Protein AF-A0A7X4IXP5-F1 (afdb_monomer)

Sequence (125 aa):
MTNPFDPSVWLELESGNPLNGLFNPSDGVAAVIRGAADPAVTGEEVLEGVDTWKVTGTIDSGDLTAFLDTAESGYPVAGTIWIGKADNIIYRIHLVGQLTAAEPVDIVRNLTFSSFNDVEPIEPP

Secondary structure (DSSP, 8-state):
-EETTEEEEE---SS--TTTTTT-TTTSHHHHHHT-EEEEEEEEEEETTEEEEEEEEEEEGGG-TTT-TTPPSS-EEEEEEEEETTT--EEEEEEES-SSTTS-TT-EEEEE--STT--------

pLDDT: mean 88.47, std 9.45, range [57.31, 98.44]

Mean predicted aligned error: 5.98 Å

Structure (mmCIF, N/CA/C/O backbone):
data_AF-A0A7X4IXP5-F1
#
_entry.id   AF-A0A7X4IXP5-F1
#
loop_
_atom_site.group_PDB
_atom_site.id
_atom_site.type_symbol
_atom_site.label_atom_id
_atom_site.label_alt_id
_atom_site.label_comp_id
_atom_site.label_asym_id
_atom_site.label_entity_id
_atom_site.label_seq_id
_atom_site.pdbx_PDB_ins_code
_atom_site.Cartn_x
_atom_site.Cartn_y
_atom_site.Cartn_z
_atom_site.occupancy
_atom_site.B_iso_or_equiv
_atom_site.auth_seq_id
_atom_site.auth_comp_id
_atom_site.auth_asym_id
_atom_site.auth_atom_id
_atom_site.pdbx_PDB_model_num
ATOM 1 N N . MET A 1 1 ? 13.497 -0.010 -21.687 1.00 67.69 1 MET A N 1
ATOM 2 C CA . MET A 1 1 ? 12.230 0.550 -22.226 1.00 67.69 1 MET A CA 1
ATOM 3 C C . MET A 1 1 ? 12.113 0.183 -23.697 1.00 67.69 1 MET A C 1
ATOM 5 O O . MET A 1 1 ? 13.144 -0.002 -24.323 1.00 67.69 1 MET A O 1
ATOM 9 N N . THR A 1 2 ? 10.918 0.060 -24.264 1.00 75.12 2 THR A N 1
ATOM 10 C CA . THR A 1 2 ? 10.774 -0.228 -25.700 1.00 75.12 2 THR A CA 1
ATOM 11 C C . THR A 1 2 ? 10.995 1.041 -26.530 1.00 75.12 2 THR A C 1
ATOM 13 O O . THR A 1 2 ? 10.568 2.123 -26.119 1.00 75.12 2 THR A O 1
ATOM 16 N N . ASN A 1 3 ? 11.668 0.935 -27.679 1.00 77.75 3 ASN A N 1
ATOM 17 C CA . ASN A 1 3 ? 11.852 2.063 -28.587 1.00 77.75 3 ASN A CA 1
ATOM 18 C C . ASN A 1 3 ? 10.481 2.535 -29.124 1.00 77.75 3 ASN A C 1
ATOM 20 O O . ASN A 1 3 ? 9.751 1.743 -29.721 1.00 77.75 3 ASN A O 1
ATOM 24 N N . PRO A 1 4 ? 10.111 3.819 -28.950 1.00 80.94 4 PRO A N 1
ATOM 25 C CA . PRO A 1 4 ? 8.804 4.332 -29.371 1.00 80.94 4 PRO A CA 1
ATOM 26 C C . PRO A 1 4 ? 8.607 4.356 -30.897 1.00 80.94 4 PRO A C 1
ATOM 28 O O . PRO A 1 4 ? 7.486 4.556 -31.362 1.00 80.94 4 PRO A O 1
ATOM 31 N N . PHE A 1 5 ? 9.672 4.154 -31.675 1.00 87.12 5 PHE A N 1
ATOM 32 C CA . PHE A 1 5 ? 9.642 4.078 -33.137 1.00 87.12 5 PHE A CA 1
ATOM 33 C C . PHE A 1 5 ? 9.826 2.651 -33.674 1.00 87.12 5 PHE A C 1
ATOM 35 O O . PHE A 1 5 ? 9.513 2.405 -34.836 1.00 87.12 5 PHE A O 1
ATOM 42 N N . ASP A 1 6 ? 10.303 1.719 -32.842 1.00 86.50 6 ASP A N 1
ATOM 43 C CA . ASP A 1 6 ? 10.430 0.300 -33.179 1.00 86.50 6 ASP A CA 1
ATOM 44 C C . ASP A 1 6 ? 10.152 -0.570 -31.940 1.00 86.50 6 ASP A C 1
ATOM 46 O O . ASP A 1 6 ? 11.034 -0.751 -31.097 1.00 86.50 6 ASP A O 1
ATOM 50 N N . PRO A 1 7 ? 8.948 -1.152 -31.816 1.00 81.81 7 PRO A N 1
ATOM 51 C CA . PRO A 1 7 ? 8.567 -1.890 -30.624 1.00 81.81 7 PRO A CA 1
ATOM 52 C C . PRO A 1 7 ? 9.343 -3.198 -30.400 1.00 81.81 7 PRO A C 1
ATOM 54 O O . PRO A 1 7 ? 9.179 -3.818 -29.351 1.00 81.81 7 PRO A O 1
ATOM 57 N N . SER A 1 8 ? 10.169 -3.631 -31.358 1.00 86.31 8 SER A N 1
ATOM 58 C CA . SER A 1 8 ? 11.010 -4.829 -31.235 1.00 86.31 8 SER A CA 1
ATOM 59 C C . SER A 1 8 ? 12.396 -4.552 -30.651 1.00 86.31 8 SER A C 1
ATOM 61 O O . SER A 1 8 ? 13.116 -5.487 -30.308 1.00 86.31 8 SER A O 1
ATOM 63 N N . VAL A 1 9 ? 12.768 -3.277 -30.510 1.00 86.50 9 VAL A N 1
ATOM 64 C CA . VAL A 1 9 ? 14.075 -2.865 -29.997 1.00 86.50 9 VAL A CA 1
ATOM 65 C C . VAL A 1 9 ? 13.940 -2.344 -28.577 1.00 86.50 9 VAL A C 1
ATOM 67 O O . VAL A 1 9 ? 13.158 -1.436 -28.281 1.00 86.50 9 VAL A O 1
ATOM 70 N N . TRP A 1 10 ? 14.772 -2.884 -27.697 1.00 84.62 10 TRP A N 1
ATOM 71 C CA . TRP A 1 10 ? 14.918 -2.392 -26.341 1.00 84.62 10 TRP A CA 1
ATOM 72 C C . TRP A 1 10 ? 15.946 -1.265 -26.284 1.00 84.62 10 TRP A C 1
ATOM 74 O O . TRP A 1 10 ? 17.017 -1.334 -26.880 1.00 84.62 10 TRP A O 1
ATOM 84 N N . LEU A 1 11 ? 15.602 -0.211 -25.553 1.00 82.31 11 LEU A N 1
ATOM 85 C CA . LEU A 1 11 ? 16.484 0.890 -25.204 1.00 82.31 11 LEU A CA 1
ATOM 86 C C . LEU A 1 11 ? 16.906 0.754 -23.747 1.00 82.31 11 LEU A C 1
ATOM 88 O O . LEU A 1 11 ? 16.080 0.486 -22.858 1.00 82.31 11 LEU A O 1
ATOM 92 N N . GLU A 1 12 ? 18.193 0.981 -23.526 1.00 81.31 12 GLU A N 1
ATOM 93 C CA . GLU A 1 12 ? 18.777 1.106 -22.202 1.00 81.31 12 GLU A CA 1
ATOM 94 C C . GLU A 1 12 ? 18.245 2.373 -21.521 1.00 81.31 12 GLU A C 1
ATOM 96 O O . GLU A 1 12 ? 18.059 3.412 -22.156 1.00 81.31 12 GLU A O 1
ATOM 101 N N . LEU A 1 13 ? 17.939 2.266 -20.230 1.00 74.44 13 LEU A N 1
ATOM 102 C CA . LEU A 1 13 ? 17.578 3.423 -19.421 1.00 74.44 13 LEU A CA 1
ATOM 103 C C . LEU A 1 13 ? 18.863 4.091 -18.936 1.00 74.44 13 LEU A C 1
ATOM 105 O O . LEU A 1 13 ? 19.737 3.415 -18.403 1.00 74.44 13 LEU A O 1
ATOM 109 N N . GLU A 1 14 ? 18.952 5.416 -19.071 1.00 69.69 14 GLU A N 1
ATOM 110 C CA . GLU A 1 14 ? 20.131 6.180 -18.633 1.00 69.69 14 GLU A CA 1
ATOM 111 C C . GLU A 1 14 ? 20.399 6.047 -17.121 1.00 69.69 14 GLU A C 1
ATOM 113 O O . GLU A 1 14 ? 21.537 6.200 -16.681 1.00 69.69 14 GLU A O 1
ATOM 118 N N . SER A 1 15 ? 19.376 5.729 -16.314 1.00 66.56 15 SER A N 1
ATOM 119 C CA . SER A 1 15 ? 19.550 5.325 -14.916 1.00 66.56 15 SER A CA 1
ATOM 120 C C . SER A 1 15 ? 18.347 4.557 -14.351 1.00 66.56 15 SER A C 1
ATOM 122 O O . SER A 1 15 ? 17.204 4.802 -14.736 1.00 66.56 15 SER A O 1
ATOM 124 N N . GLY A 1 16 ? 18.634 3.687 -13.375 1.00 57.31 16 GLY A N 1
ATOM 125 C CA . GLY A 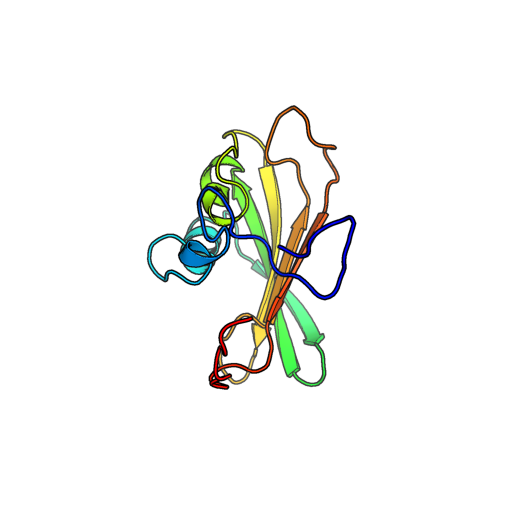1 16 ? 17.689 3.231 -12.351 1.00 57.31 16 GLY A CA 1
ATOM 126 C C . GLY A 1 16 ? 16.819 2.015 -12.690 1.00 57.31 16 GLY A C 1
ATOM 127 O O . GLY A 1 16 ? 16.367 1.821 -13.814 1.00 57.31 16 GLY A O 1
ATOM 128 N N . ASN A 1 17 ? 16.537 1.215 -11.656 1.00 62.56 17 ASN A N 1
ATOM 129 C CA . ASN A 1 17 ? 15.349 0.367 -11.585 1.00 62.56 17 ASN A CA 1
ATOM 130 C C . ASN A 1 17 ? 14.437 0.971 -10.502 1.00 62.56 17 ASN A C 1
ATOM 132 O O . ASN A 1 17 ? 14.781 0.847 -9.322 1.00 62.56 17 ASN A O 1
ATOM 136 N N . PRO A 1 18 ? 13.302 1.601 -10.858 1.00 61.06 18 PRO A N 1
ATOM 137 C CA . PRO A 1 18 ? 12.425 2.266 -9.890 1.00 61.06 18 PRO A CA 1
ATOM 138 C C . PRO A 1 18 ? 11.803 1.300 -8.867 1.00 61.06 18 PRO A C 1
ATOM 140 O O . PRO A 1 18 ? 11.221 1.741 -7.885 1.00 61.06 18 PRO A O 1
ATOM 143 N N . LEU A 1 19 ? 11.928 -0.018 -9.066 1.00 65.31 19 LEU A N 1
ATOM 144 C CA . LEU A 1 19 ? 11.324 -1.032 -8.200 1.00 65.31 19 LEU A CA 1
ATOM 145 C C . LEU A 1 19 ? 12.312 -1.717 -7.241 1.00 65.31 19 LEU A C 1
ATOM 147 O O . LEU A 1 19 ? 11.873 -2.482 -6.383 1.00 65.31 19 LEU A O 1
ATOM 151 N N . ASN A 1 20 ? 13.624 -1.452 -7.329 1.00 63.97 20 ASN A N 1
ATOM 152 C CA . ASN A 1 20 ? 14.634 -2.184 -6.539 1.00 63.97 20 ASN A CA 1
ATOM 153 C C . ASN A 1 20 ? 14.499 -1.995 -5.012 1.00 63.97 20 ASN A C 1
ATOM 155 O O . ASN A 1 20 ? 14.999 -2.822 -4.253 1.00 63.97 20 ASN A O 1
ATOM 159 N N . GLY A 1 21 ? 13.827 -0.935 -4.554 1.00 72.00 21 GLY A N 1
ATOM 160 C CA . GLY A 1 21 ? 13.595 -0.670 -3.129 1.00 72.00 21 GLY A CA 1
ATOM 161 C C . GLY A 1 21 ? 12.253 -1.172 -2.594 1.00 72.00 21 GLY A C 1
ATOM 162 O O . GLY A 1 21 ? 12.114 -1.356 -1.388 1.00 72.00 21 GLY A O 1
ATOM 163 N N . LEU A 1 22 ? 11.273 -1.440 -3.464 1.00 78.00 22 LEU A N 1
ATOM 164 C CA . LEU A 1 22 ? 9.881 -1.662 -3.056 1.00 78.00 22 LEU A CA 1
ATOM 165 C C . LEU A 1 22 ? 9.726 -2.878 -2.128 1.00 78.00 22 LEU A C 1
ATOM 167 O O . LEU A 1 22 ? 8.982 -2.832 -1.150 1.00 78.00 22 LEU 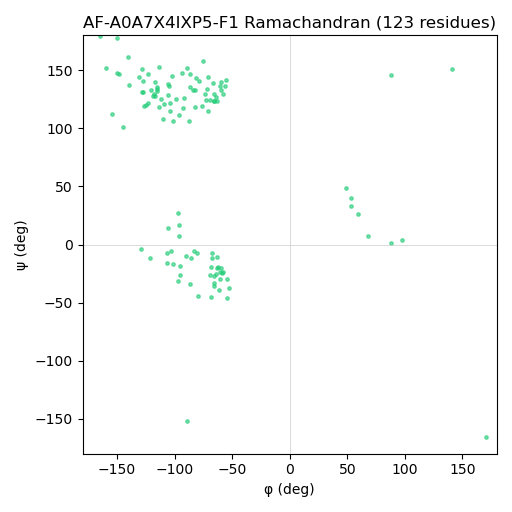A O 1
ATOM 171 N N . PHE A 1 23 ? 10.469 -3.948 -2.410 1.00 79.62 23 PHE A N 1
ATOM 172 C CA . PHE A 1 23 ? 10.458 -5.187 -1.628 1.00 79.62 23 PHE A CA 1
ATOM 173 C C . PHE A 1 23 ? 11.581 -5.264 -0.587 1.00 79.62 23 PHE A C 1
ATOM 175 O O . PHE A 1 23 ? 11.756 -6.307 0.043 1.00 79.62 23 PHE A O 1
ATOM 182 N N . ASN A 1 24 ? 12.345 -4.185 -0.380 1.00 81.50 24 ASN A N 1
ATOM 183 C CA . ASN A 1 24 ? 13.361 -4.156 0.663 1.00 81.50 24 ASN A CA 1
ATOM 184 C C . ASN A 1 24 ? 12.683 -4.230 2.054 1.00 81.50 24 ASN A C 1
ATOM 186 O O . ASN A 1 24 ? 11.855 -3.378 2.375 1.00 81.50 24 ASN A O 1
ATOM 190 N N . PRO A 1 25 ? 13.017 -5.205 2.918 1.00 77.56 25 PRO A N 1
ATOM 191 C CA . PRO A 1 25 ? 12.411 -5.318 4.246 1.00 77.56 25 PRO A CA 1
ATOM 192 C C . PRO A 1 25 ? 12.708 -4.145 5.198 1.00 77.56 25 PRO A C 1
ATOM 194 O O . PRO A 1 25 ? 11.944 -3.923 6.148 1.00 77.56 25 PRO A O 1
ATOM 197 N N . SER A 1 26 ? 13.824 -3.427 5.009 1.00 79.12 26 SER A N 1
ATOM 198 C CA . SER A 1 26 ? 14.170 -2.273 5.852 1.00 79.12 26 SER A CA 1
ATOM 199 C C . SER A 1 26 ? 13.408 -1.021 5.446 1.00 79.12 26 SER A C 1
ATOM 201 O O . SER A 1 26 ? 12.856 -0.369 6.329 1.00 79.12 26 SER A O 1
ATOM 203 N N . ASP A 1 27 ? 13.322 -0.759 4.137 1.00 77.06 27 ASP A N 1
ATOM 204 C CA . ASP A 1 27 ? 12.975 0.569 3.601 1.00 77.06 27 ASP A CA 1
ATOM 205 C C . ASP A 1 27 ? 11.846 0.545 2.554 1.00 77.06 27 ASP A C 1
ATOM 207 O O . ASP A 1 27 ? 11.425 1.588 2.069 1.00 77.06 27 ASP A O 1
ATOM 211 N N . GLY A 1 28 ? 11.356 -0.638 2.184 1.00 83.00 28 GLY A N 1
ATOM 212 C CA . GLY A 1 28 ? 10.288 -0.817 1.205 1.00 83.00 28 GLY A CA 1
ATOM 213 C C . GLY A 1 28 ? 8.889 -0.794 1.823 1.00 83.00 28 GLY A C 1
ATOM 214 O O . GLY A 1 28 ? 8.635 -0.232 2.888 1.00 83.00 28 GLY A O 1
ATOM 215 N N . VAL A 1 29 ? 7.958 -1.494 1.179 1.00 81.31 29 VAL A N 1
ATOM 216 C CA . VAL A 1 29 ? 6.542 -1.594 1.574 1.00 81.31 29 VAL A CA 1
ATOM 217 C C . VAL A 1 29 ? 6.342 -2.021 3.035 1.00 81.31 29 VAL A C 1
ATOM 219 O O . VAL A 1 29 ? 5.445 -1.529 3.719 1.00 81.31 29 VAL A O 1
ATOM 222 N N . ALA A 1 30 ? 7.183 -2.923 3.542 1.00 80.69 30 ALA A N 1
ATOM 223 C CA . ALA A 1 30 ? 7.100 -3.373 4.930 1.00 80.69 30 ALA A CA 1
ATOM 224 C C . ALA A 1 30 ? 7.409 -2.244 5.933 1.00 80.69 30 ALA A C 1
ATOM 226 O O . ALA A 1 30 ? 6.828 -2.207 7.018 1.00 80.69 30 ALA A O 1
ATOM 227 N N . ALA A 1 31 ? 8.306 -1.320 5.579 1.00 79.88 31 ALA A N 1
ATOM 228 C CA . ALA A 1 31 ? 8.654 -0.170 6.407 1.00 79.88 31 ALA A CA 1
ATOM 229 C C . ALA A 1 31 ? 7.484 0.810 6.510 1.00 79.88 31 ALA A C 1
ATOM 231 O O . ALA A 1 31 ? 7.112 1.203 7.614 1.00 79.88 31 ALA A O 1
ATOM 232 N N . VAL A 1 32 ? 6.848 1.090 5.372 1.00 80.50 32 VAL A N 1
ATOM 233 C CA . VAL A 1 32 ? 5.652 1.934 5.268 1.00 80.50 32 VAL A CA 1
ATOM 234 C C . VAL A 1 32 ? 4.534 1.441 6.185 1.00 80.50 32 VAL A C 1
ATOM 236 O O . VAL A 1 32 ? 3.941 2.216 6.928 1.00 80.50 32 VAL A O 1
ATOM 239 N N . ILE A 1 33 ? 4.266 0.133 6.182 1.00 78.06 33 ILE A N 1
ATOM 240 C CA . ILE A 1 33 ? 3.200 -0.453 7.007 1.00 78.06 33 ILE A CA 1
ATOM 241 C C . ILE A 1 33 ? 3.506 -0.317 8.501 1.00 78.06 33 ILE A C 1
ATOM 243 O O . ILE A 1 33 ? 2.593 -0.078 9.289 1.00 78.06 33 ILE A O 1
ATOM 247 N N . ARG A 1 34 ? 4.779 -0.426 8.908 1.00 82.06 34 ARG A N 1
ATOM 248 C CA . ARG A 1 34 ? 5.180 -0.210 10.311 1.00 82.06 34 ARG A CA 1
ATOM 249 C C . ARG A 1 34 ? 4.972 1.234 10.772 1.00 82.06 34 ARG A C 1
ATOM 251 O O . ARG A 1 34 ? 4.786 1.441 11.966 1.00 82.06 34 ARG A O 1
ATOM 258 N N . GLY A 1 35 ? 5.022 2.196 9.852 1.00 83.50 35 GLY A N 1
ATOM 259 C CA . GLY A 1 35 ? 4.790 3.614 10.129 1.00 83.50 35 GLY A CA 1
ATOM 260 C C . GLY A 1 35 ? 3.314 4.011 10.210 1.00 83.50 35 GLY A C 1
ATOM 261 O O . GLY A 1 35 ? 3.016 5.141 10.583 1.00 83.50 35 GLY A O 1
ATOM 262 N N . ALA A 1 36 ? 2.379 3.110 9.885 1.00 91.50 36 ALA A N 1
ATOM 263 C CA . ALA A 1 36 ? 0.960 3.441 9.868 1.00 91.50 36 ALA A CA 1
ATOM 264 C C . ALA A 1 36 ? 0.423 3.773 11.274 1.00 91.50 36 ALA A C 1
ATOM 266 O O . ALA A 1 36 ? 0.573 3.003 12.225 1.00 91.50 36 ALA A O 1
ATOM 267 N N . ALA A 1 37 ? -0.266 4.906 11.376 1.00 95.56 37 ALA A N 1
ATOM 268 C CA . ALA A 1 37 ? -1.025 5.326 12.542 1.00 95.56 37 ALA A CA 1
ATOM 269 C C . ALA A 1 37 ? -2.404 4.650 12.578 1.00 95.56 37 ALA A C 1
ATOM 271 O O . ALA A 1 37 ? -3.050 4.452 11.543 1.00 95.56 37 ALA A O 1
ATOM 272 N N . ASP A 1 38 ? -2.842 4.322 13.795 1.00 95.25 38 ASP A N 1
ATOM 273 C CA . ASP A 1 38 ? -4.136 3.708 14.113 1.00 95.25 38 ASP A CA 1
ATOM 274 C C . ASP A 1 38 ? -4.503 2.476 13.253 1.00 95.25 38 ASP A C 1
ATOM 276 O O . ASP A 1 38 ? -5.621 2.399 12.731 1.00 95.25 38 ASP A O 1
ATOM 280 N N . PRO A 1 39 ? -3.595 1.488 13.087 1.00 95.12 39 PRO A N 1
ATOM 281 C CA . PRO A 1 39 ? -3.895 0.303 12.301 1.00 95.12 39 PRO A CA 1
ATOM 282 C C . PRO A 1 39 ? -5.028 -0.507 12.946 1.00 95.12 39 PRO A C 1
ATOM 284 O O . PRO A 1 39 ? -4.954 -0.886 14.117 1.00 95.12 39 PRO A O 1
ATOM 287 N N . ALA A 1 40 ? -6.066 -0.816 12.170 1.00 96.56 40 ALA A N 1
ATOM 288 C CA . ALA A 1 40 ? -7.233 -1.554 12.642 1.00 96.56 40 ALA A CA 1
ATOM 289 C C . ALA A 1 40 ? -7.715 -2.580 11.615 1.00 96.56 40 ALA A C 1
ATOM 291 O O . ALA A 1 40 ? -7.828 -2.285 10.425 1.00 96.56 40 ALA A O 1
ATOM 292 N N . VAL A 1 41 ? -8.063 -3.780 12.088 1.00 97.19 41 VAL A N 1
ATOM 293 C CA . VAL A 1 41 ? -8.800 -4.758 11.280 1.00 97.19 41 VAL A CA 1
ATOM 294 C C . VAL A 1 41 ? -10.228 -4.241 11.113 1.00 97.19 41 VAL A C 1
ATOM 296 O O . VAL A 1 41 ? -10.967 -4.121 12.089 1.00 97.19 41 VAL A O 1
ATOM 299 N N . THR A 1 42 ? -10.616 -3.924 9.882 1.00 97.88 42 THR A N 1
ATOM 300 C CA . THR A 1 42 ? -11.941 -3.367 9.552 1.00 97.88 42 THR A CA 1
ATOM 301 C C . THR A 1 42 ? -12.856 -4.366 8.866 1.00 97.88 42 THR A C 1
ATOM 303 O O . THR A 1 42 ? -14.040 -4.087 8.677 1.00 97.88 42 THR A O 1
ATOM 306 N N . GLY A 1 43 ? -12.340 -5.540 8.508 1.00 97.81 43 GLY A N 1
ATOM 307 C CA . GLY A 1 43 ? -13.157 -6.600 7.950 1.00 97.81 43 GLY A CA 1
ATOM 308 C C . GLY A 1 43 ? -12.351 -7.761 7.404 1.00 97.81 43 GLY A C 1
ATOM 309 O O . GLY A 1 43 ? -11.153 -7.911 7.650 1.00 97.81 43 GLY A O 1
ATOM 310 N N . GLU A 1 44 ? -13.055 -8.572 6.634 1.00 98.12 44 GLU A N 1
ATOM 311 C CA . GLU A 1 44 ? -12.543 -9.754 5.965 1.00 98.12 44 GLU A CA 1
ATOM 312 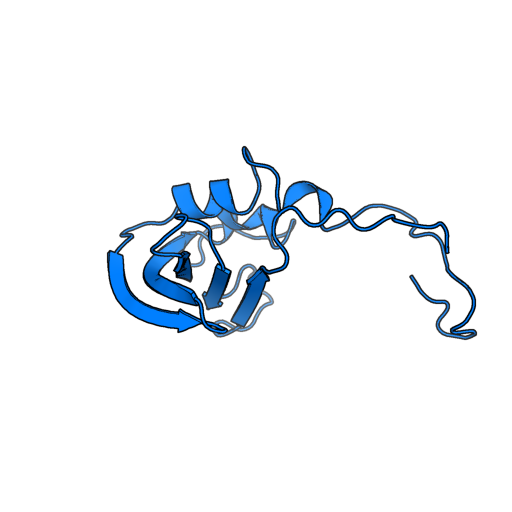C C . GLU A 1 44 ? -12.977 -9.702 4.503 1.00 98.12 44 GLU A C 1
ATOM 314 O O . GLU A 1 44 ? -14.079 -9.238 4.198 1.00 98.12 44 GLU A O 1
ATOM 319 N N . GLU A 1 45 ? -12.121 -10.164 3.601 1.00 97.19 45 GLU A N 1
ATOM 320 C CA . GLU A 1 45 ? -12.402 -10.171 2.166 1.00 97.1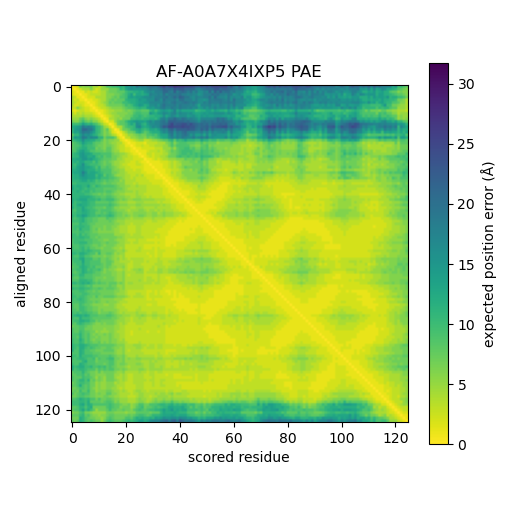9 45 GLU A CA 1
ATOM 321 C C . GLU A 1 45 ? -11.714 -11.365 1.505 1.00 97.19 45 GLU A C 1
ATOM 323 O O . GLU A 1 45 ? -10.630 -11.773 1.924 1.00 97.19 45 GLU A O 1
ATOM 328 N N . VAL A 1 46 ? -12.333 -11.920 0.464 1.00 97.06 46 VAL A N 1
ATOM 329 C CA . VAL A 1 46 ? -11.700 -12.939 -0.377 1.00 97.06 46 VAL A CA 1
ATOM 330 C C . VAL A 1 46 ? -11.099 -12.246 -1.594 1.00 97.06 46 VAL A C 1
ATOM 332 O O . VAL A 1 46 ? -11.837 -11.760 -2.453 1.00 97.06 46 VAL A O 1
ATOM 335 N N . LEU A 1 47 ? -9.770 -12.208 -1.678 1.00 94.12 47 LEU A N 1
ATOM 336 C CA . LEU A 1 47 ? -9.044 -11.668 -2.826 1.00 94.12 47 LEU A CA 1
ATOM 337 C C . LEU A 1 47 ? -8.489 -12.809 -3.664 1.00 94.12 47 LEU A C 1
ATOM 339 O O . LEU A 1 47 ? -7.643 -13.557 -3.196 1.00 94.12 47 LEU A O 1
ATOM 343 N N . GLU A 1 48 ? -8.973 -12.947 -4.900 1.00 89.19 48 GLU A N 1
ATOM 344 C CA . GLU A 1 48 ? -8.458 -13.938 -5.863 1.00 89.19 48 GLU A CA 1
ATOM 345 C C . GLU A 1 48 ? -8.428 -15.379 -5.310 1.00 89.19 48 GLU A C 1
ATOM 347 O O . GLU A 1 48 ? -7.569 -16.185 -5.646 1.00 89.19 48 GLU A O 1
ATOM 352 N N . GLY A 1 49 ? -9.398 -15.716 -4.452 1.00 92.88 49 GLY A N 1
ATOM 353 C CA . GLY A 1 49 ? -9.495 -17.026 -3.800 1.00 92.88 49 GLY A CA 1
ATOM 354 C C . GLY A 1 49 ? -8.718 -17.155 -2.485 1.00 92.88 49 GLY A C 1
ATOM 355 O O . GLY A 1 49 ? -8.770 -18.214 -1.867 1.00 92.88 49 GLY A O 1
ATOM 356 N N . VAL A 1 50 ? -8.047 -16.095 -2.031 1.00 96.19 50 VAL A N 1
ATOM 357 C CA . VAL A 1 50 ? -7.348 -16.034 -0.743 1.00 96.19 50 VAL A CA 1
ATOM 358 C C . VAL A 1 50 ? -8.217 -15.328 0.292 1.00 96.19 50 VAL A C 1
ATOM 360 O O . VAL A 1 50 ? -8.629 -14.184 0.096 1.00 96.19 50 VAL A O 1
ATOM 363 N N . ASP A 1 51 ? -8.468 -15.989 1.421 1.00 98.19 51 ASP A N 1
ATOM 364 C CA . ASP A 1 51 ? -9.095 -15.356 2.581 1.00 98.19 51 ASP A CA 1
ATOM 365 C C . ASP A 1 51 ? -8.130 -14.344 3.206 1.00 98.19 51 ASP A C 1
ATOM 367 O O . ASP A 1 51 ? -7.019 -14.699 3.611 1.00 98.19 51 ASP A O 1
ATOM 371 N N . THR A 1 52 ? -8.566 -13.091 3.342 1.00 98.44 52 THR A N 1
ATOM 372 C CA . THR A 1 52 ? -7.732 -12.001 3.864 1.00 98.44 52 THR A CA 1
ATOM 373 C C . THR A 1 52 ? -8.393 -11.235 5.008 1.00 98.44 52 THR A C 1
ATOM 375 O O . THR A 1 52 ? -9.620 -11.122 5.095 1.00 98.44 52 THR A O 1
ATOM 378 N N . TRP A 1 53 ? -7.562 -10.692 5.896 1.00 98.06 53 TRP A N 1
ATOM 379 C CA . TRP A 1 53 ? -7.910 -9.593 6.789 1.00 98.06 53 TRP A CA 1
ATOM 380 C C . TRP A 1 53 ? -7.765 -8.271 6.047 1.00 98.06 53 TRP A C 1
ATOM 382 O O . TRP A 1 53 ? -6.720 -8.016 5.448 1.00 98.06 53 TRP A O 1
ATOM 392 N N . LYS A 1 54 ? -8.771 -7.405 6.154 1.00 97.94 54 LYS A N 1
ATOM 393 C CA . LYS A 1 54 ? -8.690 -6.018 5.700 1.00 97.94 54 LYS A CA 1
ATOM 394 C C . LYS A 1 54 ? -8.243 -5.139 6.861 1.00 97.94 54 LYS A C 1
ATOM 396 O O . LYS A 1 54 ? -8.946 -5.036 7.868 1.00 97.94 54 LYS A O 1
ATOM 401 N N . VAL A 1 55 ? -7.088 -4.501 6.717 1.00 96.56 55 VAL A N 1
ATOM 402 C CA . VAL A 1 55 ? -6.494 -3.630 7.737 1.00 96.56 55 VAL A CA 1
ATOM 403 C C . VAL A 1 55 ? -6.375 -2.220 7.182 1.00 96.56 55 VAL A C 1
ATOM 405 O O . VAL A 1 55 ? -5.862 -2.032 6.083 1.00 96.56 55 VAL A O 1
ATOM 408 N N . THR A 1 56 ? -6.855 -1.229 7.924 1.00 97.06 56 THR A N 1
ATOM 409 C CA . THR A 1 56 ? -6.772 0.189 7.548 1.00 97.06 56 THR A CA 1
ATOM 410 C C . THR A 1 56 ? -5.860 0.943 8.494 1.00 97.06 56 THR A C 1
ATOM 412 O O . THR A 1 56 ? -5.783 0.577 9.662 1.00 97.06 56 THR A O 1
ATOM 415 N N . GLY A 1 57 ? -5.251 2.023 8.021 1.00 96.44 57 GLY A N 1
ATOM 416 C CA . GLY A 1 57 ? -4.492 2.968 8.836 1.00 96.44 57 GLY A CA 1
ATOM 417 C C . GLY A 1 57 ? -4.248 4.269 8.076 1.00 96.44 57 GLY A C 1
ATOM 418 O O . GLY A 1 57 ? -4.661 4.407 6.922 1.00 96.44 57 G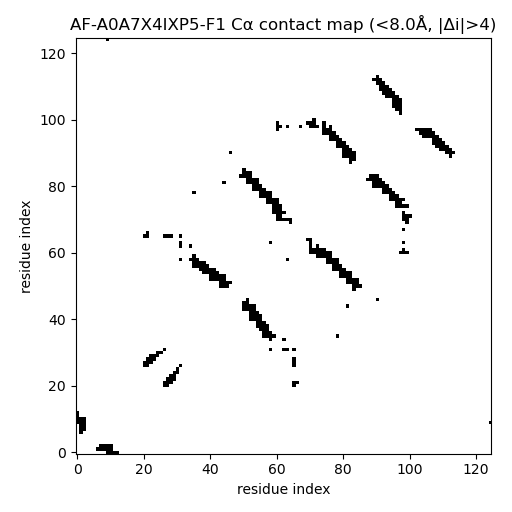LY A O 1
ATOM 419 N N . THR A 1 58 ? -3.573 5.217 8.716 1.00 96.88 58 THR A N 1
ATOM 420 C CA . THR A 1 58 ? -3.150 6.476 8.080 1.00 96.88 58 THR A CA 1
ATOM 421 C C . THR A 1 58 ? -1.633 6.562 8.073 1.00 96.88 58 THR A C 1
ATOM 423 O O . THR A 1 58 ? -0.995 6.177 9.045 1.00 96.88 58 THR A O 1
ATOM 426 N N . ILE A 1 59 ? -1.048 7.048 6.987 1.00 94.94 59 ILE A N 1
ATOM 427 C CA . ILE A 1 59 ? 0.403 7.157 6.810 1.00 94.94 59 ILE A CA 1
ATOM 428 C C . ILE A 1 59 ? 0.717 8.604 6.420 1.00 94.94 59 ILE A C 1
ATOM 430 O O . ILE A 1 59 ? -0.048 9.206 5.665 1.00 94.94 59 ILE A O 1
ATOM 434 N N . ASP A 1 60 ? 1.805 9.176 6.937 1.00 95.00 60 ASP A N 1
ATOM 435 C CA . ASP A 1 60 ? 2.294 10.459 6.428 1.00 95.00 60 ASP A CA 1
ATOM 436 C C . ASP A 1 60 ? 2.909 10.245 5.044 1.00 95.00 60 ASP A C 1
ATOM 438 O O . ASP A 1 60 ? 3.686 9.316 4.826 1.00 95.00 60 ASP A O 1
ATOM 442 N N . SER A 1 61 ? 2.579 11.106 4.091 1.00 94.31 61 SER A N 1
ATOM 443 C CA . SER A 1 61 ? 3.117 11.029 2.735 1.00 94.31 61 SER A CA 1
ATOM 444 C C . SER A 1 61 ? 4.648 11.009 2.676 1.00 94.31 61 SER A C 1
ATOM 446 O O . SER A 1 61 ? 5.197 10.355 1.792 1.00 94.31 61 SER A O 1
ATOM 448 N N . GLY A 1 62 ? 5.350 11.627 3.630 1.00 91.94 62 GLY A N 1
ATOM 449 C CA . GLY A 1 62 ? 6.813 11.614 3.693 1.00 91.94 62 GLY A CA 1
ATOM 450 C C . GLY A 1 62 ? 7.410 10.247 4.029 1.00 91.94 62 GLY A C 1
ATOM 451 O O . GLY A 1 62 ? 8.570 9.996 3.708 1.00 91.94 62 GLY A O 1
ATOM 452 N N . ASP A 1 63 ? 6.617 9.341 4.603 1.00 90.06 63 ASP A N 1
ATOM 453 C CA . ASP A 1 63 ? 7.026 7.959 4.860 1.00 90.06 63 ASP A CA 1
ATOM 454 C C . ASP A 1 63 ? 6.844 7.063 3.619 1.00 90.06 63 ASP A C 1
ATOM 456 O O . ASP A 1 63 ? 7.256 5.905 3.625 1.00 90.06 63 ASP A O 1
ATOM 460 N N . LEU A 1 64 ? 6.251 7.574 2.528 1.00 89.00 64 LEU A N 1
ATOM 461 C CA . LEU A 1 64 ? 5.923 6.821 1.307 1.00 89.00 64 LEU A CA 1
ATOM 462 C C . LEU A 1 64 ? 6.963 6.970 0.185 1.00 89.00 64 LEU A C 1
ATOM 464 O O . LEU A 1 64 ? 6.644 6.777 -0.991 1.00 89.00 64 LEU A O 1
ATOM 468 N N . THR A 1 65 ? 8.222 7.240 0.527 1.00 85.31 65 THR A N 1
ATOM 469 C CA . THR A 1 65 ? 9.315 7.387 -0.455 1.00 85.31 65 THR A CA 1
ATOM 470 C C . THR A 1 65 ? 9.555 6.126 -1.284 1.00 85.31 65 THR A C 1
ATOM 472 O O . THR A 1 65 ? 9.864 6.223 -2.464 1.00 85.31 65 THR A O 1
ATOM 475 N N . ALA A 1 66 ? 9.283 4.941 -0.728 1.00 81.44 66 ALA A N 1
ATOM 476 C CA . ALA A 1 66 ? 9.324 3.674 -1.466 1.00 81.44 66 ALA A CA 1
ATOM 477 C C . ALA A 1 66 ? 8.310 3.588 -2.629 1.00 81.44 66 ALA A C 1
ATOM 479 O O . ALA A 1 66 ? 8.451 2.732 -3.502 1.00 81.44 66 ALA A O 1
ATOM 480 N N . PHE A 1 67 ? 7.272 4.432 -2.624 1.00 80.31 67 PHE A N 1
ATOM 481 C CA . PHE A 1 67 ? 6.288 4.543 -3.706 1.00 80.31 67 PHE A CA 1
ATOM 482 C C . PHE A 1 67 ? 6.606 5.695 -4.661 1.00 80.31 67 PHE A C 1
ATOM 484 O O . PHE A 1 67 ? 6.261 5.622 -5.841 1.00 80.31 67 PHE A O 1
ATOM 491 N N . LEU A 1 68 ? 7.212 6.765 -4.146 1.00 84.94 68 LEU A N 1
ATOM 492 C CA . LEU A 1 68 ? 7.593 7.942 -4.909 1.00 84.94 68 LEU A CA 1
ATOM 493 C C . LEU A 1 68 ? 8.764 8.645 -4.217 1.00 84.94 68 LEU A C 1
ATOM 495 O O . LEU A 1 68 ? 8.577 9.262 -3.173 1.00 84.94 68 LEU A O 1
ATOM 499 N N . ASP A 1 69 ? 9.944 8.632 -4.835 1.00 83.88 69 ASP A N 1
ATOM 500 C CA . ASP A 1 69 ? 11.160 9.235 -4.261 1.00 83.88 69 ASP A CA 1
ATOM 501 C C . ASP A 1 69 ? 11.012 10.735 -3.943 1.00 83.88 69 ASP A C 1
ATOM 503 O O . ASP A 1 69 ? 11.726 11.277 -3.102 1.00 83.88 69 ASP A O 1
ATOM 507 N N . THR A 1 70 ? 10.084 11.419 -4.615 1.00 88.50 70 THR A N 1
ATOM 508 C CA . THR A 1 70 ? 9.783 12.843 -4.421 1.00 88.50 70 THR A CA 1
ATOM 509 C C . THR A 1 70 ? 8.607 13.092 -3.476 1.00 88.50 70 THR A C 1
ATOM 511 O O . THR A 1 70 ? 8.024 14.173 -3.527 1.00 88.50 70 THR A O 1
ATOM 514 N N . ALA A 1 71 ? 8.198 12.106 -2.673 1.00 90.94 71 ALA A N 1
ATOM 515 C CA . ALA A 1 71 ? 7.124 12.284 -1.705 1.00 90.94 71 ALA A CA 1
ATOM 516 C C . ALA A 1 71 ? 7.477 13.375 -0.674 1.00 90.94 71 ALA A C 1
ATOM 518 O O . ALA A 1 71 ? 8.596 13.455 -0.166 1.00 90.94 71 ALA A O 1
ATOM 519 N N . GLU A 1 72 ? 6.508 14.232 -0.381 1.00 95.12 72 GLU A N 1
ATOM 520 C CA . GLU A 1 72 ? 6.608 15.344 0.562 1.00 95.12 72 GLU A CA 1
ATOM 521 C C . GLU A 1 72 ? 5.924 14.954 1.876 1.00 95.12 72 GLU A C 1
ATOM 523 O O . GLU A 1 72 ? 4.909 14.272 1.845 1.00 95.12 72 GLU A O 1
ATOM 528 N N . SER A 1 73 ? 6.419 15.398 3.033 1.00 95.19 73 SER A N 1
ATOM 529 C CA . SER A 1 73 ? 5.748 15.162 4.323 1.00 95.19 73 SER A CA 1
ATOM 530 C C . SER A 1 73 ? 4.518 16.047 4.533 1.00 95.19 73 SER A C 1
ATOM 532 O O . SER A 1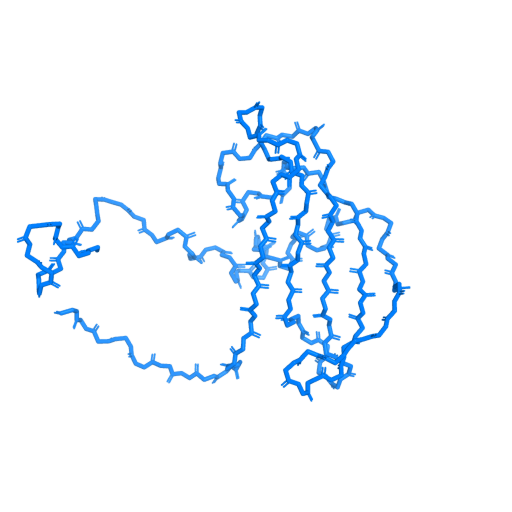 73 ? 4.434 17.152 3.991 1.00 95.19 73 SER A O 1
ATOM 534 N N . GLY A 1 74 ? 3.617 15.618 5.417 1.00 95.81 74 GLY A N 1
ATOM 535 C CA . GLY A 1 74 ? 2.517 16.441 5.926 1.00 95.81 74 GLY A CA 1
ATOM 536 C C . GLY A 1 74 ? 1.172 16.238 5.232 1.00 95.81 74 GLY A C 1
ATOM 537 O O . GLY A 1 74 ? 0.213 16.935 5.581 1.00 95.81 74 GLY A O 1
ATOM 538 N N . TYR A 1 75 ? 1.065 15.295 4.293 1.00 95.88 75 TYR A N 1
ATOM 539 C CA . TYR A 1 75 ? -0.214 14.893 3.717 1.00 95.88 75 TYR A CA 1
ATOM 540 C C . TYR A 1 75 ? -0.651 13.543 4.299 1.00 95.88 75 TYR A C 1
ATOM 542 O O . TYR A 1 75 ? 0.072 12.554 4.180 1.00 95.88 75 TYR A O 1
ATOM 550 N N . PRO A 1 76 ? -1.836 13.466 4.929 1.00 95.75 76 PRO A N 1
ATOM 551 C CA . PRO A 1 76 ? -2.353 12.202 5.426 1.00 95.75 76 PRO A CA 1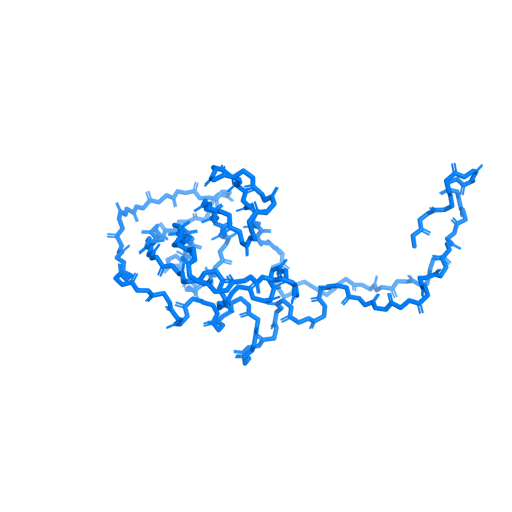
ATOM 552 C C . PRO A 1 76 ? -2.813 11.332 4.254 1.00 95.75 76 PRO A C 1
ATOM 554 O O . PRO A 1 76 ? -3.678 11.728 3.470 1.00 95.75 76 PRO A O 1
ATOM 557 N N . VAL A 1 77 ? -2.269 10.124 4.171 1.00 96.38 77 VAL A N 1
ATOM 558 C CA . VAL A 1 77 ? -2.630 9.120 3.169 1.00 96.38 77 VAL A CA 1
ATOM 559 C C . VAL A 1 77 ? -3.382 7.991 3.853 1.00 96.38 77 VAL A C 1
ATOM 561 O O . VAL A 1 77 ? -2.868 7.339 4.765 1.00 96.38 77 VAL A O 1
ATOM 564 N N . ALA A 1 78 ? -4.611 7.741 3.410 1.00 96.88 78 ALA A N 1
ATOM 565 C CA . ALA A 1 78 ? -5.402 6.620 3.892 1.00 96.88 78 ALA A CA 1
ATOM 566 C C . ALA A 1 78 ? -4.891 5.325 3.251 1.00 96.88 78 ALA A C 1
ATOM 568 O O . ALA A 1 78 ? -4.923 5.170 2.028 1.00 96.88 78 ALA A O 1
ATOM 569 N N . GLY A 1 79 ? -4.430 4.391 4.078 1.00 95.75 79 GLY A N 1
ATOM 570 C CA . GLY A 1 79 ? -3.940 3.087 3.654 1.00 95.75 79 GLY A CA 1
ATOM 571 C C . GLY A 1 79 ? -4.925 1.973 3.980 1.00 95.75 79 GLY A C 1
ATOM 572 O O . GLY A 1 79 ? -5.503 1.923 5.065 1.00 95.75 79 GLY A O 1
ATOM 573 N N . THR A 1 80 ? -5.101 1.046 3.046 1.00 96.62 80 THR A N 1
ATOM 574 C CA . THR A 1 80 ? -5.737 -0.252 3.281 1.00 96.62 80 THR A CA 1
ATOM 575 C C . THR A 1 80 ? -4.825 -1.352 2.765 1.00 96.62 80 THR A C 1
ATOM 577 O O . THR A 1 80 ? -4.351 -1.288 1.631 1.00 96.62 80 THR A O 1
ATOM 580 N N . ILE A 1 81 ? -4.597 -2.372 3.584 1.00 95.44 81 ILE A N 1
ATOM 581 C CA . ILE A 1 81 ? -3.847 -3.567 3.213 1.00 95.44 81 ILE A CA 1
ATOM 582 C C . ILE A 1 81 ? -4.702 -4.812 3.422 1.00 95.44 81 ILE A C 1
ATOM 584 O O . ILE A 1 81 ? -5.527 -4.872 4.337 1.00 95.44 81 ILE A O 1
ATOM 588 N N . TRP A 1 82 ? -4.488 -5.808 2.569 1.00 97.06 82 TRP A N 1
ATOM 589 C CA . TRP A 1 82 ? -5.128 -7.113 2.671 1.00 97.06 82 TRP A CA 1
ATOM 590 C C . TRP A 1 82 ? -4.072 -8.158 2.976 1.00 97.06 82 TRP A C 1
ATOM 592 O O . TRP A 1 82 ? -3.142 -8.346 2.190 1.00 97.06 82 TRP A O 1
ATOM 602 N N . ILE A 1 83 ? -4.214 -8.806 4.128 1.00 95.56 83 ILE A N 1
ATOM 603 C CA . ILE A 1 83 ? -3.245 -9.766 4.659 1.00 95.56 83 ILE A CA 1
ATOM 604 C C . ILE A 1 83 ? -3.873 -11.156 4.632 1.00 95.56 83 ILE A C 1
ATOM 606 O O . ILE A 1 83 ? -4.944 -11.345 5.206 1.00 95.56 83 ILE A O 1
ATOM 610 N N . GLY A 1 84 ? -3.225 -12.129 3.996 1.00 97.12 84 GLY A N 1
ATOM 611 C CA . GLY A 1 84 ? -3.693 -13.510 3.949 1.00 97.12 84 GLY A CA 1
ATOM 612 C C . GLY A 1 84 ? -3.842 -14.097 5.350 1.00 97.12 84 GLY A C 1
ATOM 613 O O . GLY A 1 84 ? -2.933 -14.016 6.177 1.00 97.12 84 GLY A O 1
ATOM 614 N N . LYS A 1 85 ? -5.000 -14.695 5.641 1.00 97.56 85 LYS A N 1
ATOM 615 C CA . LYS A 1 85 ? -5.271 -15.280 6.965 1.00 97.56 85 LYS A CA 1
ATOM 616 C C . LYS A 1 85 ? -4.432 -16.528 7.243 1.00 97.56 85 LYS A C 1
ATOM 618 O O . LYS A 1 85 ? -4.204 -16.861 8.402 1.00 97.56 85 LYS A O 1
ATOM 623 N N . ALA A 1 86 ? -4.020 -17.232 6.190 1.00 97.00 86 ALA A N 1
ATOM 624 C CA . ALA A 1 86 ? -3.278 -18.484 6.293 1.00 97.00 86 ALA A CA 1
ATOM 625 C C . ALA A 1 86 ? -1.760 -18.277 6.422 1.00 97.00 86 ALA A C 1
ATOM 627 O O . ALA A 1 86 ? -1.097 -19.052 7.107 1.00 97.00 86 ALA A O 1
ATOM 628 N N . ASP A 1 87 ? -1.212 -17.247 5.775 1.00 94.94 87 ASP A N 1
ATOM 629 C CA . ASP A 1 87 ? 0.232 -17.044 5.602 1.00 94.94 87 ASP A CA 1
ATOM 630 C C . ASP A 1 87 ? 0.748 -15.713 6.175 1.00 94.94 87 ASP A C 1
ATOM 632 O O . ASP A 1 87 ? 1.954 -15.547 6.343 1.00 94.94 87 ASP A O 1
ATOM 636 N N . ASN A 1 88 ? -0.148 -14.791 6.540 1.00 92.56 88 ASN A N 1
ATOM 637 C CA . ASN A 1 88 ? 0.162 -13.434 6.993 1.00 92.56 88 ASN A CA 1
ATOM 638 C C . ASN A 1 88 ? 0.937 -12.591 5.963 1.00 92.56 88 ASN A C 1
ATOM 640 O O . ASN A 1 88 ? 1.652 -11.658 6.340 1.00 92.56 88 ASN A O 1
ATOM 644 N N . ILE A 1 89 ? 0.795 -12.895 4.671 1.00 91.81 89 ILE A N 1
ATOM 645 C CA . ILE A 1 89 ? 1.440 -12.148 3.582 1.00 91.81 89 ILE A CA 1
ATOM 646 C C . ILE A 1 89 ? 0.487 -11.068 3.061 1.00 91.81 89 ILE A C 1
ATOM 648 O O . ILE A 1 89 ? -0.730 -11.229 3.080 1.00 91.81 89 ILE A O 1
ATOM 652 N N . ILE A 1 90 ? 1.029 -9.939 2.605 1.00 91.88 90 ILE A N 1
ATOM 653 C CA . ILE A 1 90 ? 0.242 -8.847 2.022 1.00 91.88 90 ILE A CA 1
ATOM 654 C C . ILE A 1 90 ? -0.058 -9.160 0.557 1.00 91.88 90 ILE A C 1
ATOM 656 O O . ILE A 1 90 ? 0.857 -9.214 -0.257 1.00 91.88 90 ILE A O 1
ATOM 660 N N . TYR A 1 91 ? -1.337 -9.280 0.213 1.00 94.56 91 TYR A N 1
ATOM 661 C CA . TYR A 1 91 ? -1.803 -9.536 -1.156 1.00 94.56 91 TYR A CA 1
ATOM 662 C C . TYR A 1 91 ? -2.178 -8.257 -1.905 1.00 94.56 91 TYR A C 1
ATOM 664 O O . TYR A 1 91 ? -2.116 -8.208 -3.132 1.00 94.56 91 TYR A O 1
ATOM 672 N N . ARG A 1 92 ? -2.561 -7.197 -1.186 1.00 94.94 92 ARG A N 1
ATOM 673 C CA . ARG A 1 92 ? -2.920 -5.914 -1.796 1.00 94.94 92 ARG A CA 1
ATOM 674 C C . ARG A 1 92 ? -2.618 -4.742 -0.881 1.00 94.94 92 ARG A C 1
ATOM 676 O O . ARG A 1 92 ? -2.775 -4.841 0.335 1.00 94.94 92 ARG A O 1
ATOM 683 N N . ILE A 1 93 ? -2.257 -3.624 -1.501 1.00 93.31 93 ILE A N 1
ATOM 684 C CA . ILE A 1 93 ? -2.136 -2.306 -0.886 1.00 93.31 93 ILE A CA 1
ATOM 685 C C . ILE A 1 93 ? -2.947 -1.318 -1.708 1.00 93.31 93 ILE A C 1
ATOM 687 O O . ILE A 1 93 ? -2.828 -1.261 -2.932 1.00 93.31 93 ILE A O 1
ATOM 691 N N . HIS A 1 94 ? -3.756 -0.536 -1.012 1.00 95.19 94 HIS A N 1
ATOM 692 C CA . HIS A 1 94 ? -4.560 0.540 -1.557 1.00 95.19 94 HIS A CA 1
ATOM 693 C C . HIS A 1 94 ? -4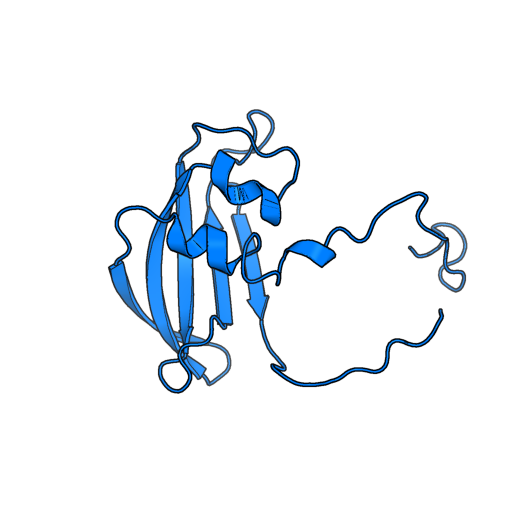.263 1.807 -0.767 1.00 95.19 94 HIS A C 1
ATOM 695 O O . HIS A 1 94 ? -4.483 1.843 0.444 1.00 95.19 94 HIS A O 1
ATOM 701 N N . LEU A 1 95 ? -3.757 2.827 -1.447 1.00 94.56 95 LEU A N 1
ATOM 702 C CA . LEU A 1 95 ? -3.474 4.133 -0.866 1.00 94.56 95 LEU A CA 1
ATOM 703 C C . LEU A 1 95 ? -4.373 5.172 -1.527 1.00 94.56 95 LEU A C 1
ATOM 705 O O . LEU A 1 95 ? -4.465 5.202 -2.756 1.00 94.56 95 LEU A O 1
ATOM 709 N N . VAL A 1 96 ? -4.992 6.027 -0.717 1.00 97.31 96 VAL A N 1
ATOM 710 C CA . VAL A 1 96 ? -5.786 7.173 -1.169 1.00 97.31 96 VAL A CA 1
ATOM 711 C C . VAL A 1 96 ? -5.233 8.427 -0.517 1.00 97.31 96 VAL A C 1
ATOM 713 O O . VAL A 1 96 ? -5.205 8.530 0.711 1.00 97.31 96 VAL A O 1
ATOM 716 N N . GLY A 1 97 ? -4.787 9.369 -1.339 1.00 96.75 97 GLY A N 1
ATOM 717 C CA . GLY A 1 97 ? -4.182 10.607 -0.869 1.00 96.75 97 GLY A CA 1
ATOM 718 C C . GLY A 1 97 ? -3.002 11.039 -1.727 1.00 96.75 97 GLY A C 1
ATOM 719 O O . GLY A 1 97 ? -2.294 10.220 -2.327 1.00 96.75 97 GLY A O 1
ATOM 720 N N . GLN A 1 98 ? -2.791 12.348 -1.767 1.00 96.56 98 GLN A N 1
ATOM 721 C CA . GLN A 1 98 ? -1.643 12.949 -2.433 1.00 96.56 98 GLN A CA 1
ATOM 722 C C . GLN A 1 98 ? -0.342 12.680 -1.667 1.00 96.56 98 GLN A C 1
ATOM 724 O O . GLN A 1 98 ? -0.319 12.682 -0.437 1.00 96.56 98 GLN A O 1
ATOM 729 N N . LEU A 1 99 ? 0.744 12.478 -2.410 1.00 94.50 99 LEU A N 1
ATOM 730 C CA . LEU A 1 99 ? 2.115 12.395 -1.901 1.00 94.50 99 LEU A CA 1
ATOM 731 C C . LEU A 1 99 ? 2.896 13.686 -2.125 1.00 94.50 99 LEU A C 1
ATOM 733 O O . LEU A 1 99 ? 3.937 13.878 -1.511 1.00 94.50 99 LEU A O 1
ATOM 737 N N . THR A 1 100 ? 2.415 14.557 -3.010 1.00 95.88 100 THR A N 1
ATOM 738 C CA . THR A 1 100 ? 3.014 15.866 -3.294 1.00 95.88 100 THR A CA 1
ATOM 739 C C . THR A 1 100 ? 1.918 16.907 -3.484 1.00 95.88 100 THR A C 1
ATOM 741 O O . THR A 1 100 ? 0.777 16.562 -3.800 1.00 95.88 100 THR A O 1
ATOM 744 N N . ALA A 1 101 ? 2.263 18.190 -3.372 1.00 96.12 101 ALA A N 1
ATOM 745 C CA . ALA A 1 101 ? 1.326 19.287 -3.633 1.00 96.12 101 ALA A CA 1
ATOM 746 C C . ALA A 1 101 ? 0.749 19.315 -5.067 1.00 96.12 101 ALA A C 1
ATOM 748 O O . ALA A 1 101 ? -0.259 19.979 -5.310 1.00 96.12 101 ALA A O 1
ATOM 749 N N . ALA A 1 102 ? 1.405 18.657 -6.028 1.00 95.62 102 ALA A N 1
ATOM 750 C CA . ALA A 1 102 ? 1.003 18.659 -7.435 1.00 95.62 102 ALA A CA 1
ATOM 751 C C . ALA A 1 102 ? -0.041 17.582 -7.775 1.00 95.62 102 ALA A C 1
ATOM 753 O O . ALA A 1 102 ? -0.607 17.598 -8.871 1.00 95.62 102 ALA A O 1
ATOM 754 N N . GLU A 1 103 ? -0.282 16.635 -6.869 1.00 95.94 103 GLU A N 1
ATOM 755 C CA . GLU A 1 103 ? -1.211 15.534 -7.097 1.00 95.94 103 GLU A CA 1
ATOM 756 C C . GLU A 1 103 ? -2.644 15.886 -6.674 1.00 95.94 103 GLU A C 1
ATOM 758 O O . GLU A 1 103 ? -2.850 16.679 -5.755 1.00 95.94 103 GLU A O 1
ATOM 763 N N . PRO A 1 104 ? -3.664 15.278 -7.304 1.00 96.56 104 PRO A N 1
ATOM 764 C CA . PRO A 1 104 ? -5.027 15.328 -6.791 1.00 96.56 104 PRO A CA 1
ATOM 765 C C . PRO A 1 104 ? -5.120 14.730 -5.381 1.00 96.56 104 PRO A C 1
ATOM 767 O O . PRO A 1 104 ? -4.547 13.675 -5.109 1.00 96.56 104 PRO A O 1
ATOM 770 N N . VAL A 1 105 ? -5.913 15.357 -4.509 1.00 95.38 105 VAL A N 1
ATOM 771 C CA . VAL A 1 105 ? -6.133 14.907 -3.120 1.00 95.38 105 VAL A CA 1
ATOM 772 C C . VAL A 1 105 ? -6.713 13.491 -3.018 1.00 95.38 105 VAL A C 1
ATOM 774 O O . VAL A 1 105 ? -6.550 12.835 -1.994 1.00 95.38 105 VAL A O 1
ATOM 777 N N . ASP A 1 106 ? -7.400 13.024 -4.059 1.00 95.25 106 ASP A N 1
ATOM 778 C CA . ASP A 1 106 ? -8.088 11.735 -4.146 1.00 95.25 106 ASP A CA 1
ATOM 779 C C . ASP A 1 106 ? -7.353 10.722 -5.034 1.00 95.25 106 ASP A C 1
ATOM 781 O O . ASP A 1 106 ? -7.924 9.693 -5.401 1.00 95.25 106 ASP A O 1
ATOM 785 N N . ILE A 1 107 ? -6.088 10.987 -5.383 1.00 96.56 107 ILE A N 1
ATOM 786 C CA . ILE A 1 107 ? -5.285 10.051 -6.167 1.00 96.56 107 ILE A CA 1
ATOM 787 C C . ILE A 1 107 ? -5.211 8.687 -5.467 1.00 96.56 107 ILE A C 1
ATOM 789 O O . ILE A 1 107 ? -5.016 8.586 -4.252 1.00 96.56 107 ILE A O 1
ATOM 793 N N . VAL A 1 108 ? -5.364 7.627 -6.262 1.00 95.81 108 VAL A N 1
ATOM 794 C CA . VAL A 1 108 ? -5.392 6.245 -5.785 1.00 95.81 108 VAL A CA 1
ATOM 795 C C . VAL A 1 108 ? -4.199 5.478 -6.330 1.00 95.81 108 VAL A C 1
ATOM 797 O O . VAL A 1 108 ? -3.956 5.468 -7.538 1.00 95.81 108 VAL A O 1
ATOM 800 N N . ARG A 1 109 ? -3.498 4.761 -5.450 1.00 92.25 109 ARG A N 1
ATOM 801 C CA . ARG A 1 109 ? -2.451 3.801 -5.825 1.00 92.25 109 ARG A CA 1
ATOM 802 C C . ARG A 1 109 ? -2.860 2.408 -5.379 1.00 92.25 109 ARG A C 1
ATOM 804 O O . ARG A 1 109 ? -3.199 2.204 -4.217 1.00 92.25 109 ARG A O 1
ATOM 811 N N . ASN A 1 110 ? -2.820 1.460 -6.310 1.00 93.31 110 ASN A N 1
ATOM 812 C CA . ASN A 1 110 ? -3.163 0.063 -6.074 1.00 93.31 110 ASN A CA 1
ATOM 813 C C . ASN A 1 110 ? -1.990 -0.831 -6.450 1.00 93.31 110 ASN A C 1
ATOM 815 O O . ASN A 1 110 ? -1.561 -0.828 -7.603 1.00 93.31 110 ASN A O 1
ATOM 819 N N . LEU A 1 111 ? -1.512 -1.617 -5.493 1.00 89.88 111 LEU A N 1
ATOM 820 C CA . LEU A 1 111 ? -0.525 -2.665 -5.722 1.00 89.88 111 LEU A CA 1
ATOM 821 C C . LEU A 1 111 ? -1.161 -3.993 -5.330 1.00 89.88 111 LEU A C 1
ATOM 823 O O . LEU A 1 111 ? -1.700 -4.116 -4.234 1.00 89.88 111 LEU A O 1
ATOM 827 N N . THR A 1 112 ? -1.121 -4.971 -6.229 1.00 92.50 112 THR A N 1
ATOM 828 C CA . THR A 1 112 ? -1.563 -6.345 -5.962 1.00 92.50 112 THR A CA 1
ATOM 829 C C . THR A 1 112 ? -0.375 -7.268 -6.181 1.00 92.50 112 THR A C 1
ATOM 831 O O . THR A 1 112 ? 0.343 -7.124 -7.170 1.00 92.50 112 THR A O 1
ATOM 834 N N . PHE A 1 113 ? -0.160 -8.176 -5.239 1.00 90.94 113 PHE A N 1
ATOM 835 C CA . PHE A 1 113 ? 0.963 -9.100 -5.220 1.00 90.94 113 PHE A CA 1
ATOM 836 C C . PHE A 1 113 ? 0.437 -10.528 -5.353 1.00 90.94 113 PHE A C 1
ATOM 838 O O . PHE A 1 113 ? -0.550 -10.898 -4.719 1.00 90.94 113 PHE A O 1
ATOM 845 N N . SER A 1 114 ? 1.090 -11.317 -6.197 1.00 91.31 114 SER A N 1
ATOM 846 C CA . SER A 1 114 ? 0.746 -12.710 -6.487 1.00 91.31 114 SER A CA 1
ATOM 847 C C . SER A 1 114 ? 2.016 -13.484 -6.854 1.00 91.31 114 SER A C 1
ATOM 849 O O . SER A 1 114 ? 3.101 -12.900 -6.870 1.00 91.31 114 SER A O 1
ATOM 851 N N . SER A 1 115 ? 1.890 -14.794 -7.102 1.00 90.69 115 SER A N 1
ATOM 852 C CA . SER A 1 115 ? 3.015 -15.661 -7.502 1.00 90.69 115 SER A CA 1
ATOM 853 C C . SER A 1 115 ? 4.211 -15.583 -6.544 1.00 90.69 115 SER A C 1
ATOM 855 O O . SER A 1 115 ? 5.374 -15.528 -6.942 1.00 90.69 115 SER A O 1
ATOM 857 N N . PHE A 1 116 ? 3.931 -15.525 -5.239 1.00 88.50 116 PHE A N 1
ATOM 858 C CA . PHE A 1 116 ? 4.977 -15.428 -4.228 1.00 88.50 116 PHE A CA 1
ATOM 859 C C . PHE A 1 116 ? 5.915 -16.633 -4.292 1.00 88.50 116 PHE A C 1
ATOM 861 O O . PHE A 1 116 ? 5.470 -17.777 -4.255 1.00 88.50 116 PHE A O 1
ATOM 868 N N . ASN A 1 117 ? 7.220 -16.352 -4.261 1.00 86.00 117 ASN A N 1
ATOM 869 C CA . ASN A 1 117 ? 8.304 -17.335 -4.347 1.00 86.00 117 ASN A CA 1
ATOM 870 C C . ASN A 1 117 ? 8.442 -18.038 -5.706 1.00 86.00 117 ASN A C 1
ATOM 872 O O . ASN A 1 117 ? 9.277 -18.938 -5.820 1.00 86.00 117 ASN A O 1
ATOM 876 N N . ASP A 1 118 ? 7.698 -17.615 -6.729 1.00 89.69 118 ASP A N 1
ATOM 877 C CA . ASP A 1 118 ? 7.976 -18.044 -8.094 1.00 89.69 118 ASP A CA 1
ATOM 878 C C . ASP A 1 118 ? 9.232 -17.326 -8.600 1.00 89.69 118 ASP A C 1
ATOM 880 O O . ASP A 1 118 ? 9.392 -16.109 -8.467 1.00 89.69 118 ASP A O 1
ATOM 884 N N . VAL A 1 119 ? 10.166 -18.104 -9.144 1.00 85.38 119 VAL A N 1
ATOM 885 C CA . VAL A 1 119 ? 11.414 -17.592 -9.712 1.00 85.38 119 VAL A CA 1
ATOM 886 C C . VAL A 1 119 ? 11.261 -17.561 -11.221 1.00 85.38 119 VAL A C 1
ATOM 888 O O . VAL A 1 119 ? 11.320 -18.600 -11.874 1.00 85.38 119 VAL A O 1
ATOM 891 N N . GLU A 1 120 ? 11.099 -16.362 -11.766 1.00 81.88 120 GLU A N 1
ATOM 892 C CA . GLU A 1 120 ? 11.077 -16.143 -13.209 1.00 81.88 120 GLU A CA 1
ATOM 893 C C . GLU A 1 120 ? 12.495 -15.830 -13.717 1.00 81.88 120 GLU A C 1
ATOM 895 O O . GLU A 1 120 ? 13.152 -14.922 -13.188 1.00 81.88 120 GLU A O 1
ATOM 900 N N . PRO A 1 121 ? 13.013 -16.560 -14.721 1.00 84.94 121 PRO A N 1
ATOM 901 C CA . PRO A 1 121 ? 14.275 -16.209 -15.351 1.00 84.94 121 PRO A CA 1
ATOM 902 C C . PRO A 1 121 ? 14.128 -14.876 -16.093 1.00 84.94 121 PRO A C 1
ATOM 904 O O . PRO A 1 121 ? 13.285 -14.720 -16.973 1.00 84.94 121 PRO A O 1
ATOM 907 N N . ILE A 1 122 ? 14.977 -13.907 -15.750 1.00 81.56 122 ILE A N 1
ATOM 908 C CA . ILE A 1 122 ? 15.077 -12.648 -16.489 1.00 81.56 122 ILE A CA 1
ATOM 909 C C . ILE A 1 122 ? 16.072 -12.865 -17.625 1.00 81.56 122 ILE A C 1
ATOM 911 O O . ILE A 1 122 ? 17.281 -12.955 -17.395 1.00 81.56 122 ILE A O 1
ATOM 915 N N . GLU A 1 123 ? 15.563 -12.967 -18.847 1.00 83.31 123 GLU A N 1
ATOM 916 C CA . GLU A 1 123 ? 16.396 -13.035 -20.044 1.00 83.31 123 GLU A CA 1
ATOM 917 C C . GLU A 1 123 ? 16.744 -11.625 -20.537 1.00 83.31 123 GLU A C 1
ATOM 919 O O . GLU A 1 123 ? 15.940 -10.698 -20.376 1.00 83.31 123 GLU A O 1
ATOM 924 N N . PRO A 1 124 ? 17.944 -11.427 -21.116 1.00 76.56 124 PRO A N 1
ATOM 925 C CA . PRO A 1 124 ? 18.246 -10.194 -21.813 1.00 76.56 124 PRO A CA 1
ATOM 926 C C . PRO A 1 124 ? 17.199 -9.933 -22.903 1.00 76.56 124 PRO A C 1
ATOM 928 O O . PRO A 1 124 ? 16.763 -10.886 -23.553 1.00 76.56 124 PRO A O 1
ATOM 931 N N . PRO A 1 125 ? 16.814 -8.666 -23.094 1.00 70.75 125 PRO A N 1
ATOM 932 C CA . PRO A 1 125 ? 15.935 -8.269 -24.179 1.00 70.75 125 PRO A CA 1
ATOM 933 C C . PRO A 1 125 ? 16.412 -8.674 -25.580 1.00 70.75 125 PRO A C 1
ATOM 935 O O . PRO A 1 125 ? 17.645 -8.699 -25.809 1.00 70.75 125 PRO A O 1
#

Solvent-accessible surface area (backbone atoms only — not comparable to full-atom values): 7314 Å² total;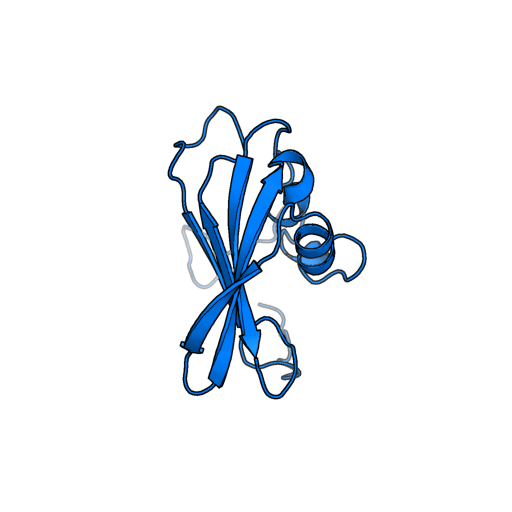 per-residue (Å²): 85,66,33,96,90,41,81,88,42,76,40,85,68,97,67,86,66,92,60,77,48,35,81,34,74,78,65,4,57,61,34,42,62,72,62,36,43,79,69,38,81,79,48,73,47,73,58,96,87,39,55,22,38,30,35,34,29,38,31,52,14,44,63,40,36,50,81,36,84,77,35,36,68,87,31,74,22,45,36,40,37,30,28,30,71,89,76,69,45,70,41,34,41,40,38,41,27,26,37,41,94,88,47,55,68,75,39,73,48,78,49,75,57,74,74,80,90,65,84,77,86,85,71,84,129

Nearest PDB structures (foldseek):
  3mh9-assembly2_C  TM=7.913E-01  e=3.703E-05  Mycobacterium tuberculosis H37Rv
  3mha-assembly2_B  TM=8.576E-01  e=1.926E-04  Mycobacterium tuberculosis H37Rv
  3mh8-assembly2_B  TM=8.293E-01  e=7.536E-04  Mycobacterium tuberculosis H37Rv
  4qa8-assembly1_A  TM=8.105E-01  e=1.871E-03  Mycobacterium tuberculosis variant bovis AF2122/97
  2byo-assembly1_A  TM=7.609E-01  e=1.670E-03  Mycobacterium tuberculosis H37Rv

Radius of gyration: 16.92 Å; Cα contacts (8 Å, |Δi|>4): 225; chains: 1; bounding box: 33×38×47 Å

Foldseek 3Di:
DADPVHRVDDDDDPDDDLQPAQPPCCQHPVQQVVQFAPKDQPDWDQDPNFTWTKIKTWGFLVSHCNVPVPFDGDKIKIKIWTAGPVPRHTQKIKIAADRDPVDDGGDIDIDGDDPPPDDDDDDDD